Protein AF-A0AAV6YNU4-F1 (afdb_monomer_lite)

pLDDT: mean 83.57, std 13.43, range [49.12, 96.5]

Secondary structure (DSSP, 8-state):
-HHHHHH--SHHHHHHHHHHHHHHHHHHHHHHHHHHHHHHHHT-TTHHHHHHHHHHHHHHHHHHHH----------S-PPPHHHHHT-HHHHHH-

Structure (mmCIF, N/CA/C/O backbone):
data_AF-A0AAV6YNU4-F1
#
_entry.id   AF-A0AAV6YNU4-F1
#
loop_
_atom_site.group_PDB
_atom_site.id
_atom_site.type_symbol
_atom_site.label_atom_id
_atom_site.label_alt_id
_atom_site.label_comp_id
_atom_site.label_asym_id
_atom_site.label_entity_id
_atom_site.label_seq_id
_atom_site.pdbx_PDB_ins_code
_atom_site.Cartn_x
_atom_site.Cartn_y
_atom_site.Cartn_z
_atom_site.occupancy
_atom_site.B_iso_or_equiv
_atom_site.auth_seq_id
_atom_site.auth_comp_id
_atom_site.auth_asym_id
_atom_site.auth_atom_id
_atom_site.pdbx_PDB_model_num
ATOM 1 N N . MET A 1 1 ? -9.215 1.547 7.006 1.00 61.19 1 MET A N 1
ATOM 2 C CA . MET A 1 1 ? -9.569 1.437 8.440 1.00 61.19 1 MET A CA 1
ATOM 3 C C . MET A 1 1 ? -11.063 1.360 8.679 1.00 61.19 1 MET A C 1
ATOM 5 O O . MET A 1 1 ? -11.481 0.365 9.251 1.00 61.19 1 MET A O 1
ATOM 9 N N . GLY A 1 2 ? -11.866 2.313 8.189 1.00 72.94 2 GLY A 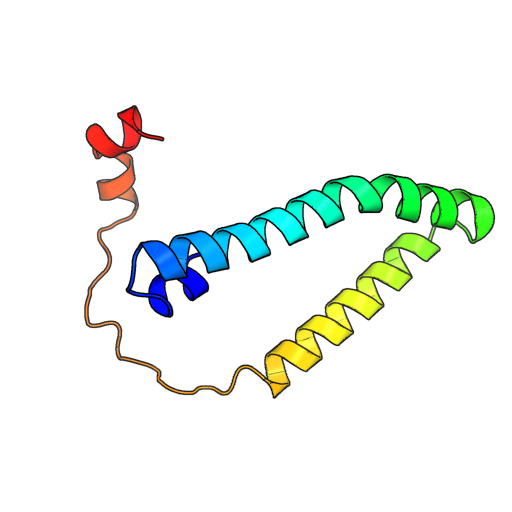N 1
ATOM 10 C CA . GLY A 1 2 ? -13.329 2.267 8.357 1.00 72.94 2 GLY A CA 1
ATOM 11 C C . GLY A 1 2 ? -13.972 0.954 7.892 1.00 72.94 2 GLY A C 1
ATOM 12 O O . GLY A 1 2 ? -14.748 0.375 8.635 1.00 72.94 2 GLY A O 1
ATOM 13 N N . MET A 1 3 ? -13.551 0.419 6.738 1.00 76.38 3 MET A N 1
ATOM 14 C CA . MET A 1 3 ? -14.077 -0.858 6.226 1.00 76.38 3 MET A CA 1
ATOM 15 C C . MET A 1 3 ? -13.718 -2.083 7.083 1.00 76.38 3 MET A C 1
ATOM 17 O O . MET A 1 3 ? -14.502 -3.016 7.158 1.00 76.38 3 MET A O 1
ATOM 21 N N . LEU A 1 4 ? -12.551 -2.103 7.740 1.00 77.19 4 LEU A N 1
ATOM 22 C CA . LEU A 1 4 ? -12.188 -3.208 8.640 1.00 77.19 4 LEU A CA 1
ATOM 23 C C . LEU A 1 4 ? -12.948 -3.085 9.962 1.00 77.19 4 LEU A C 1
ATOM 25 O O . LEU A 1 4 ? -13.480 -4.069 10.456 1.00 77.19 4 LEU A O 1
ATOM 29 N N . ALA A 1 5 ? -13.057 -1.867 10.496 1.00 75.44 5 ALA A N 1
ATOM 30 C CA . ALA A 1 5 ? -13.805 -1.603 11.720 1.00 75.44 5 ALA A CA 1
ATOM 31 C C . ALA A 1 5 ? -15.310 -1.886 11.577 1.00 75.44 5 ALA A C 1
ATOM 33 O O . ALA A 1 5 ? -15.942 -2.278 12.549 1.00 75.44 5 ALA A O 1
ATOM 34 N N . SER A 1 6 ? -15.886 -1.710 10.382 1.00 73.12 6 SER A N 1
ATOM 35 C CA . SER A 1 6 ? -17.297 -2.024 10.132 1.00 73.12 6 SER A CA 1
ATOM 36 C C . SER A 1 6 ? -17.564 -3.517 9.915 1.00 73.12 6 SER A C 1
ATOM 38 O O . SER A 1 6 ? -18.704 -3.947 10.051 1.00 73.12 6 SER A O 1
ATOM 40 N N . VAL A 1 7 ? -16.544 -4.296 9.537 1.00 77.56 7 VAL A N 1
ATOM 41 C CA . VAL A 1 7 ? -16.660 -5.748 9.310 1.00 77.56 7 VAL A CA 1
ATOM 42 C C . VAL A 1 7 ? -16.345 -6.541 10.581 1.00 77.56 7 VAL A C 1
ATOM 44 O O . VAL A 1 7 ? -17.055 -7.498 10.878 1.00 77.56 7 VAL A O 1
ATOM 47 N N . TYR A 1 8 ? -15.326 -6.136 11.343 1.00 78.19 8 TYR A N 1
ATOM 48 C CA . TYR A 1 8 ? -14.924 -6.788 12.592 1.00 78.19 8 TYR A CA 1
ATOM 49 C C . TYR A 1 8 ? -15.474 -6.013 13.792 1.00 78.19 8 TYR A C 1
ATOM 51 O O . TYR A 1 8 ? -14.933 -4.975 14.184 1.00 78.19 8 TYR A O 1
ATOM 59 N N . THR A 1 9 ? -16.574 -6.511 14.360 1.00 75.50 9 THR A N 1
ATOM 60 C CA . THR A 1 9 ? -17.232 -5.903 15.528 1.00 75.50 9 THR A CA 1
ATOM 61 C C . THR A 1 9 ? -16.558 -6.260 16.847 1.00 75.50 9 THR A C 1
ATOM 63 O O . THR A 1 9 ? -16.676 -5.497 17.800 1.00 75.50 9 THR A O 1
ATOM 66 N N . ASP A 1 10 ? -15.866 -7.399 16.903 1.00 86.25 10 ASP A N 1
ATOM 67 C CA . ASP A 1 10 ? -15.099 -7.809 18.075 1.00 86.25 10 ASP A CA 1
ATOM 68 C C . ASP A 1 10 ? -13.776 -7.033 18.165 1.00 86.25 10 ASP A C 1
ATOM 70 O O . ASP A 1 10 ? -13.073 -6.852 17.166 1.00 86.25 10 ASP A O 1
ATOM 74 N N . ASP A 1 11 ? -13.452 -6.539 19.360 1.00 82.94 11 ASP A N 1
ATOM 75 C CA . ASP A 1 11 ? -12.297 -5.667 19.581 1.00 82.94 11 ASP A CA 1
ATOM 76 C C . ASP A 1 11 ? -10.960 -6.393 19.355 1.00 82.94 11 ASP A C 1
ATOM 78 O O . ASP A 1 11 ? -10.019 -5.786 18.828 1.00 82.94 11 ASP A O 1
ATOM 82 N N . GLU A 1 12 ? -10.875 -7.679 19.705 1.00 85.88 12 GLU A N 1
ATOM 83 C CA . GLU A 1 12 ? -9.665 -8.489 19.551 1.00 85.88 12 GLU A CA 1
ATOM 84 C C . GLU A 1 12 ? -9.436 -8.839 18.073 1.00 85.88 12 GLU A C 1
ATOM 86 O O . GLU A 1 12 ? -8.350 -8.595 17.528 1.00 85.88 12 GLU A O 1
ATOM 91 N N . GLU A 1 13 ? -10.480 -9.304 17.379 1.00 85.75 13 GLU A N 1
ATOM 92 C CA . GLU A 1 13 ? -10.407 -9.593 15.940 1.00 85.75 13 GLU A CA 1
ATOM 93 C C . GLU A 1 13 ? -10.112 -8.334 15.114 1.00 85.75 13 GLU A C 1
ATOM 95 O O . GLU A 1 13 ? -9.291 -8.367 14.187 1.00 85.75 13 GLU A O 1
ATOM 100 N N . ARG A 1 14 ? -10.723 -7.197 15.474 1.00 87.06 14 ARG A N 1
ATOM 101 C CA . ARG A 1 14 ? -10.467 -5.906 14.824 1.00 87.06 14 ARG A CA 1
ATOM 102 C C . ARG A 1 14 ? -9.019 -5.470 15.009 1.00 87.06 14 ARG A C 1
ATOM 104 O O . ARG A 1 14 ? -8.403 -5.013 14.043 1.00 87.06 14 ARG A O 1
ATOM 111 N N . GLY A 1 15 ? -8.475 -5.614 16.219 1.00 87.44 15 GLY A N 1
ATOM 112 C CA . GLY A 1 15 ? -7.078 -5.308 16.519 1.00 87.44 15 GLY A CA 1
ATOM 113 C C . GLY A 1 15 ? -6.116 -6.127 15.658 1.00 87.44 15 GLY A C 1
ATOM 114 O O . GLY A 1 15 ? -5.209 -5.563 15.043 1.00 87.44 15 GLY A O 1
ATOM 115 N N . ASN A 1 16 ? -6.365 -7.432 15.528 1.00 89.88 16 ASN A N 1
ATOM 116 C CA . ASN A 1 16 ? -5.561 -8.310 14.680 1.00 89.88 16 ASN A CA 1
ATOM 117 C C . ASN A 1 16 ? -5.648 -7.924 13.190 1.00 89.88 16 ASN A C 1
ATOM 119 O O . ASN A 1 16 ? -4.623 -7.757 12.524 1.00 89.88 16 ASN A O 1
ATOM 123 N N . ALA A 1 17 ? -6.859 -7.701 12.669 1.00 87.94 17 ALA A N 1
ATOM 124 C CA . ALA A 1 17 ? -7.064 -7.304 11.276 1.00 87.94 17 ALA A CA 1
ATOM 125 C C . ALA A 1 17 ? -6.399 -5.953 10.950 1.00 87.94 17 ALA A C 1
ATOM 127 O O . ALA A 1 17 ? -5.745 -5.802 9.913 1.00 87.94 17 ALA A O 1
ATOM 128 N N . MET A 1 18 ? -6.516 -4.974 11.853 1.00 89.44 18 MET A N 1
ATOM 129 C CA . MET A 1 18 ? -5.812 -3.697 11.730 1.00 89.44 18 MET A CA 1
ATOM 130 C C . MET A 1 18 ? -4.296 -3.874 11.817 1.00 89.44 18 MET A C 1
ATOM 132 O O . MET A 1 18 ? -3.581 -3.232 11.050 1.00 89.44 18 MET A O 1
ATOM 136 N N . GLY A 1 19 ? -3.803 -4.756 12.689 1.00 91.56 19 GLY A N 1
ATOM 137 C CA . GLY A 1 19 ? -2.382 -5.079 12.817 1.00 91.56 19 GLY A CA 1
ATOM 138 C C . GLY A 1 19 ? -1.786 -5.620 11.518 1.00 91.56 19 GLY A C 1
ATOM 139 O O . GLY A 1 19 ? -0.736 -5.148 11.084 1.00 91.56 19 GLY A O 1
ATOM 140 N N . ILE A 1 20 ? -2.489 -6.529 10.838 1.00 93.56 20 ILE A N 1
ATOM 141 C CA . ILE A 1 20 ? -2.072 -7.054 9.528 1.00 93.56 20 ILE A CA 1
ATOM 142 C C . ILE A 1 20 ? -2.054 -5.936 8.477 1.00 93.56 20 ILE A C 1
ATOM 144 O O . ILE A 1 20 ? -1.071 -5.786 7.748 1.00 93.56 20 ILE A O 1
ATOM 148 N N . ALA A 1 21 ? -3.107 -5.117 8.418 1.00 92.19 21 ALA A N 1
ATOM 149 C CA . ALA A 1 21 ? -3.196 -4.019 7.456 1.00 92.19 21 ALA A CA 1
ATOM 150 C C . ALA A 1 21 ? -2.097 -2.958 7.671 1.00 92.19 21 ALA A C 1
ATOM 152 O O . ALA A 1 21 ? -1.442 -2.535 6.715 1.00 92.19 21 ALA A O 1
ATOM 153 N N . LEU A 1 22 ? -1.861 -2.552 8.922 1.00 92.94 22 LEU A N 1
ATOM 154 C CA . LEU A 1 22 ? -0.811 -1.596 9.292 1.00 92.94 22 LEU A CA 1
ATOM 155 C C . LEU A 1 22 ? 0.587 -2.175 9.082 1.00 92.94 22 LEU A C 1
ATOM 157 O O . LEU A 1 22 ? 1.466 -1.472 8.587 1.00 92.94 22 LEU A O 1
ATOM 161 N N . GLY A 1 23 ? 0.788 -3.453 9.409 1.00 95.50 23 GLY A N 1
ATOM 162 C CA . GLY A 1 23 ? 2.042 -4.158 9.159 1.00 95.50 23 GLY A CA 1
ATOM 163 C C . GLY A 1 23 ? 2.381 -4.195 7.669 1.00 95.50 23 GLY A C 1
ATOM 164 O O . GLY A 1 23 ? 3.506 -3.873 7.286 1.00 95.50 23 GLY A O 1
ATOM 165 N N . GLY A 1 24 ? 1.396 -4.491 6.816 1.00 94.31 24 GLY A N 1
ATOM 166 C CA . GLY A 1 24 ? 1.542 -4.424 5.360 1.00 94.31 24 GLY A CA 1
ATOM 167 C C . GLY A 1 24 ? 1.929 -3.028 4.864 1.00 94.31 24 GLY A C 1
ATOM 168 O O . GLY A 1 24 ? 2.857 -2.892 4.066 1.00 94.31 24 GLY A O 1
ATOM 169 N N . LEU A 1 25 ? 1.281 -1.982 5.386 1.00 93.88 25 LEU A N 1
ATOM 170 C CA . LEU A 1 25 ? 1.615 -0.594 5.058 1.00 93.88 25 LEU A CA 1
ATOM 171 C C . LEU A 1 25 ? 3.051 -0.242 5.469 1.00 93.88 25 LEU A C 1
ATOM 173 O O . LEU A 1 25 ? 3.797 0.316 4.665 1.00 93.88 25 LEU A O 1
ATOM 177 N N . ALA A 1 26 ? 3.460 -0.601 6.686 1.00 95.81 26 ALA A N 1
ATOM 178 C CA . ALA A 1 26 ? 4.813 -0.352 7.180 1.00 95.81 26 ALA A CA 1
ATOM 179 C C . ALA A 1 26 ? 5.873 -1.065 6.325 1.00 95.81 26 ALA A C 1
ATOM 181 O O . ALA A 1 26 ? 6.885 -0.461 5.963 1.00 95.81 26 ALA A O 1
ATOM 182 N N . MET A 1 27 ? 5.617 -2.318 5.934 1.00 96.12 27 MET A N 1
ATOM 183 C CA . MET A 1 27 ? 6.484 -3.043 5.002 1.00 96.12 27 MET A CA 1
ATOM 184 C C . MET A 1 27 ? 6.578 -2.339 3.645 1.00 96.12 27 MET A C 1
ATOM 186 O O . MET A 1 27 ? 7.676 -2.197 3.109 1.00 96.12 27 MET A O 1
ATOM 190 N N . GLY A 1 28 ? 5.459 -1.847 3.108 1.00 94.00 28 GLY A N 1
ATOM 191 C CA . GLY A 1 28 ? 5.445 -1.076 1.863 1.00 94.00 28 GLY A CA 1
ATOM 192 C C . GLY A 1 28 ? 6.289 0.199 1.944 1.00 94.00 28 GLY A C 1
ATOM 193 O O . GLY A 1 28 ? 7.070 0.476 1.036 1.00 94.00 28 GLY A O 1
ATOM 194 N N . VAL A 1 29 ? 6.198 0.941 3.051 1.00 95.69 29 VAL A N 1
ATOM 195 C CA . VAL A 1 29 ? 7.014 2.147 3.292 1.00 95.69 29 VAL A CA 1
ATOM 196 C C . VAL A 1 29 ? 8.503 1.813 3.404 1.00 95.69 29 VAL A C 1
ATOM 198 O O . VAL A 1 29 ? 9.334 2.576 2.918 1.00 95.69 29 VAL A O 1
ATOM 201 N N . LEU A 1 30 ? 8.851 0.674 4.005 1.00 96.50 30 LEU A N 1
ATOM 202 C CA . LEU A 1 30 ? 10.241 0.243 4.154 1.00 96.50 30 LEU A CA 1
ATOM 203 C C . LEU A 1 30 ? 10.857 -0.223 2.825 1.00 96.50 30 LEU A C 1
ATOM 205 O O . LEU A 1 30 ? 11.989 0.135 2.506 1.00 96.50 30 LEU A O 1
ATOM 209 N N . VAL A 1 31 ? 10.126 -1.032 2.055 1.00 95.06 31 VAL A N 1
ATOM 210 C CA . VAL A 1 31 ? 10.632 -1.674 0.827 1.00 95.06 31 VAL A CA 1
ATOM 211 C C . VAL A 1 31 ? 10.477 -0.775 -0.404 1.00 95.06 31 VAL A C 1
ATOM 213 O O . VAL A 1 31 ? 11.262 -0.881 -1.348 1.00 95.06 31 VAL A O 1
ATOM 216 N N . GLY A 1 32 ? 9.509 0.142 -0.390 1.00 94.38 32 GLY A N 1
ATOM 217 C CA . GLY A 1 32 ? 9.198 1.036 -1.505 1.00 94.38 32 GLY A CA 1
ATOM 218 C C . GLY A 1 32 ? 10.389 1.877 -1.982 1.00 94.38 32 GLY A C 1
ATOM 219 O O . GLY A 1 32 ? 10.720 1.801 -3.168 1.00 94.38 32 GLY A O 1
ATOM 220 N N . PRO A 1 33 ? 11.073 2.648 -1.110 1.00 94.56 33 PRO A N 1
ATOM 221 C CA . PRO A 1 33 ? 12.193 3.490 -1.524 1.00 94.56 33 PRO A CA 1
ATOM 222 C C . PRO A 1 33 ? 13.391 2.703 -2.078 1.00 94.56 33 PRO A C 1
ATOM 224 O O . PRO A 1 33 ? 13.864 3.074 -3.155 1.00 94.56 33 PRO A O 1
ATOM 227 N N . PRO A 1 34 ? 13.868 1.606 -1.449 1.00 95.31 34 PRO A N 1
ATOM 228 C CA . PRO A 1 34 ? 14.917 0.778 -2.044 1.00 95.31 34 PRO A CA 1
ATOM 229 C C . PRO A 1 34 ? 14.520 0.205 -3.409 1.00 95.31 34 PRO A C 1
ATOM 231 O O . PRO A 1 34 ? 15.285 0.313 -4.366 1.00 95.31 34 PRO A O 1
ATOM 234 N N . PHE A 1 35 ? 13.308 -0.349 -3.525 1.00 93.56 35 PHE A N 1
ATOM 235 C CA . PHE A 1 35 ? 12.814 -0.930 -4.773 1.00 93.56 35 PHE A CA 1
ATOM 236 C C . PHE A 1 35 ? 12.715 0.112 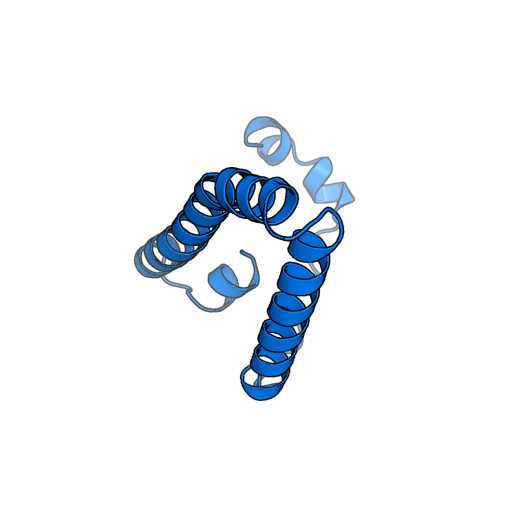-5.894 1.00 93.56 35 PHE A C 1
ATOM 238 O O . PHE A 1 35 ? 13.241 -0.093 -6.988 1.00 93.56 35 PHE A O 1
ATOM 245 N N . GLY A 1 36 ? 12.093 1.259 -5.610 1.00 93.38 36 GLY A N 1
ATOM 246 C CA . GLY A 1 36 ? 11.965 2.354 -6.566 1.00 93.38 36 GLY A CA 1
ATOM 247 C C . GLY A 1 36 ? 13.320 2.927 -6.983 1.00 93.38 36 GLY A C 1
ATOM 248 O O . GLY A 1 36 ? 13.506 3.229 -8.160 1.00 93.38 36 GLY A O 1
ATOM 249 N N . SER A 1 37 ? 14.280 3.009 -6.057 1.00 92.69 37 SER A N 1
ATOM 250 C CA . SER A 1 37 ? 15.629 3.514 -6.348 1.00 92.69 37 SER A CA 1
ATOM 251 C C . SER A 1 37 ? 16.407 2.570 -7.265 1.00 92.69 37 SER A C 1
ATOM 253 O O . SER A 1 37 ? 17.001 3.021 -8.240 1.00 92.69 37 SER A O 1
ATOM 255 N N . ILE A 1 38 ? 16.357 1.258 -7.010 1.00 95.56 38 ILE A N 1
ATOM 256 C CA . ILE A 1 38 ? 17.003 0.249 -7.866 1.00 95.56 38 ILE A CA 1
ATOM 257 C C . ILE A 1 38 ? 16.376 0.261 -9.267 1.00 95.56 38 ILE A C 1
ATOM 259 O O . ILE A 1 38 ? 17.095 0.279 -10.264 1.00 95.56 38 ILE A O 1
ATOM 263 N N . LEU A 1 39 ? 15.045 0.305 -9.376 1.00 93.50 39 LEU A N 1
ATOM 264 C CA . LEU A 1 39 ? 14.385 0.388 -10.685 1.00 93.50 39 LEU A CA 1
ATOM 265 C C . LEU A 1 39 ? 14.764 1.664 -11.440 1.00 93.50 39 LEU A C 1
ATOM 267 O O . LEU A 1 39 ? 15.010 1.612 -12.645 1.00 93.50 39 LEU A O 1
ATOM 271 N N . TYR A 1 40 ? 14.821 2.793 -10.736 1.00 92.50 40 TYR A N 1
ATOM 272 C CA . TYR A 1 40 ? 15.209 4.068 -11.321 1.00 92.50 40 TYR A CA 1
ATOM 273 C C . TYR A 1 40 ? 16.632 4.022 -11.894 1.00 92.50 40 TYR A C 1
ATOM 275 O O . TYR A 1 40 ? 16.839 4.461 -13.027 1.00 92.50 40 TYR A O 1
ATOM 283 N N . GLU A 1 41 ? 17.584 3.467 -11.138 1.00 93.44 41 GLU A N 1
ATOM 284 C CA . GLU A 1 41 ? 19.006 3.442 -11.500 1.00 93.44 41 GLU A CA 1
ATOM 285 C C . GLU A 1 41 ? 19.315 2.431 -12.615 1.00 93.44 41 GLU A C 1
ATOM 287 O O . GLU A 1 41 ? 20.035 2.747 -13.560 1.00 93.44 41 GLU A O 1
ATOM 292 N N . PHE A 1 42 ? 18.755 1.219 -12.536 1.00 92.38 42 PHE A N 1
ATOM 293 C CA . PHE A 1 42 ? 19.132 0.115 -13.429 1.00 92.38 42 PHE A CA 1
ATOM 294 C C . PHE A 1 42 ? 18.222 -0.059 -14.649 1.00 92.38 42 PHE A C 1
ATOM 296 O O . PHE A 1 42 ? 18.670 -0.574 -15.672 1.00 92.38 42 PHE A O 1
ATOM 303 N N . VAL A 1 43 ? 16.948 0.332 -14.558 1.00 91.12 43 VAL A N 1
ATOM 304 C CA . VAL A 1 43 ? 15.959 0.141 -15.640 1.00 91.12 43 VAL A CA 1
ATOM 305 C C . VAL A 1 4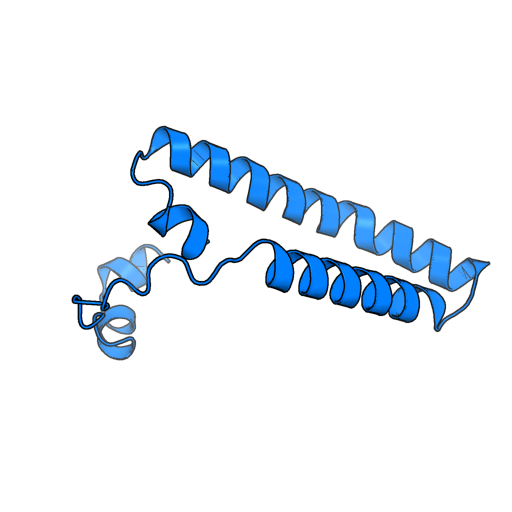3 ? 15.595 1.474 -16.288 1.00 91.12 43 VAL A C 1
ATOM 307 O O . VAL A 1 43 ? 15.358 1.544 -17.494 1.00 91.12 43 VAL A O 1
ATOM 310 N N . GLY A 1 44 ? 15.590 2.547 -15.498 1.00 91.69 44 GLY A N 1
ATOM 311 C CA . GLY A 1 44 ? 15.416 3.913 -15.963 1.00 91.69 44 GLY A CA 1
ATOM 312 C C . GLY A 1 44 ? 14.322 4.667 -15.216 1.00 91.69 44 GLY A C 1
ATOM 313 O O . GLY A 1 44 ? 13.502 4.112 -14.485 1.00 91.69 44 GLY A O 1
ATOM 314 N N . LYS A 1 45 ? 14.280 5.979 -15.451 1.00 91.06 45 LYS A N 1
ATOM 315 C CA . LYS A 1 45 ? 13.489 6.930 -14.655 1.00 91.06 45 LYS A CA 1
ATOM 316 C C . LYS A 1 45 ? 11.986 6.659 -14.647 1.00 91.06 45 LYS A C 1
ATOM 318 O O . LYS A 1 45 ? 11.310 6.958 -13.669 1.00 91.06 45 LYS A O 1
ATOM 323 N N . THR A 1 46 ? 11.458 6.123 -15.742 1.00 93.94 46 THR A N 1
ATOM 324 C CA . THR A 1 46 ? 10.026 5.842 -15.913 1.00 93.94 46 THR A CA 1
ATOM 325 C C . THR A 1 46 ? 9.606 4.495 -15.326 1.00 93.94 46 THR A C 1
ATOM 327 O O . THR A 1 46 ? 8.417 4.288 -15.085 1.00 93.94 46 THR A O 1
ATOM 330 N N . ALA A 1 47 ? 10.552 3.587 -15.064 1.00 94.50 47 ALA A N 1
ATOM 331 C CA . ALA A 1 47 ? 10.260 2.216 -14.659 1.00 94.50 47 ALA A CA 1
ATOM 332 C C . ALA A 1 47 ? 9.499 2.105 -13.322 1.00 94.50 47 ALA A C 1
ATOM 334 O O . ALA A 1 47 ? 8.504 1.377 -13.293 1.00 94.50 47 ALA A O 1
ATOM 335 N N . PRO A 1 48 ? 9.855 2.842 -12.245 1.00 93.69 48 PRO A N 1
ATOM 336 C CA . PRO A 1 48 ? 9.108 2.774 -10.988 1.00 93.69 48 PRO A CA 1
ATOM 337 C C . PRO A 1 48 ? 7.630 3.140 -11.167 1.00 93.69 48 PRO A C 1
ATOM 339 O O . PRO A 1 48 ? 6.751 2.472 -10.632 1.00 93.69 48 PRO A O 1
ATOM 342 N N . PHE A 1 49 ? 7.341 4.162 -11.977 1.00 94.06 49 PHE A N 1
ATOM 343 C CA . PHE A 1 49 ? 5.977 4.639 -12.208 1.00 94.06 49 PHE A CA 1
ATOM 344 C C . PHE A 1 49 ? 5.136 3.649 -13.009 1.00 94.06 49 PHE A C 1
ATOM 346 O O . PHE A 1 49 ? 3.973 3.438 -12.678 1.00 94.06 49 PHE A O 1
ATOM 353 N N . LEU A 1 50 ? 5.711 3.018 -14.038 1.00 95.56 50 LEU A N 1
ATOM 354 C CA . LEU A 1 50 ? 5.003 2.006 -14.825 1.00 95.56 50 LEU A CA 1
ATOM 355 C C . LEU A 1 50 ? 4.674 0.769 -13.988 1.00 95.56 50 LEU A C 1
ATOM 357 O O . LEU A 1 50 ? 3.563 0.251 -14.080 1.00 95.56 50 LEU A O 1
ATOM 361 N N . VAL A 1 51 ? 5.601 0.330 -13.134 1.00 94.94 51 VAL A N 1
ATOM 362 C CA . VAL A 1 51 ? 5.347 -0.787 -12.217 1.00 94.94 51 VAL A CA 1
ATOM 363 C C . VAL A 1 51 ? 4.233 -0.436 -11.235 1.00 94.94 51 VAL A C 1
ATOM 365 O O . VAL A 1 51 ? 3.300 -1.221 -11.081 1.00 94.94 51 VAL A O 1
ATOM 368 N N . LEU A 1 52 ? 4.268 0.758 -10.633 1.00 94.25 52 LEU A N 1
ATOM 369 C CA . LEU A 1 52 ? 3.189 1.221 -9.756 1.00 94.25 52 LEU A CA 1
ATOM 370 C C . LEU A 1 52 ? 1.843 1.300 -10.490 1.00 94.25 52 LEU A C 1
ATOM 372 O O . LEU A 1 52 ? 0.835 0.863 -9.945 1.00 94.25 52 LEU A O 1
ATOM 376 N N . ALA A 1 53 ? 1.818 1.797 -11.729 1.00 95.69 53 ALA A N 1
ATOM 377 C CA . ALA A 1 53 ? 0.594 1.880 -12.525 1.00 95.69 53 ALA A CA 1
ATOM 378 C C . ALA A 1 53 ? -0.016 0.495 -12.787 1.00 95.69 53 ALA A C 1
ATOM 380 O O . ALA A 1 53 ? -1.219 0.312 -12.611 1.00 95.69 53 ALA A O 1
ATOM 381 N N . VAL A 1 54 ? 0.806 -0.492 -13.156 1.00 96.50 54 VAL A N 1
ATOM 382 C CA . VAL A 1 54 ? 0.344 -1.872 -13.371 1.00 96.50 54 VAL A CA 1
ATOM 383 C C . VAL A 1 54 ? -0.149 -2.499 -12.066 1.00 96.50 54 VAL A C 1
ATOM 385 O O . VAL A 1 54 ? -1.208 -3.123 -12.064 1.00 96.50 54 VAL A O 1
ATOM 388 N N . LEU A 1 55 ? 0.569 -2.303 -10.955 1.00 94.88 55 LEU A N 1
ATOM 389 C CA . LEU A 1 55 ?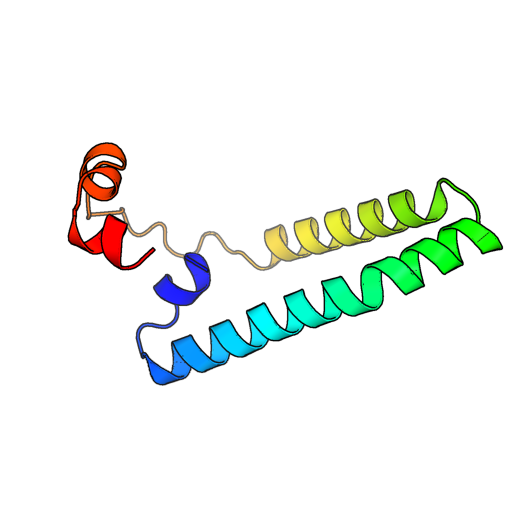 0.165 -2.822 -9.645 1.00 94.88 55 LEU A CA 1
ATOM 390 C C . LEU A 1 55 ? -1.175 -2.237 -9.185 1.00 94.88 55 LEU A C 1
ATOM 392 O O . LEU A 1 55 ? -2.043 -2.991 -8.757 1.00 94.88 55 LEU A O 1
ATOM 396 N N . VAL A 1 56 ? -1.371 -0.922 -9.321 1.00 94.56 56 VAL A N 1
ATOM 397 C CA . VAL A 1 56 ? -2.627 -0.251 -8.943 1.00 94.56 56 VAL A CA 1
ATOM 398 C C . VAL A 1 56 ? -3.780 -0.665 -9.856 1.00 94.56 56 VAL A C 1
ATOM 400 O O . VAL A 1 56 ? -4.886 -0.886 -9.371 1.00 94.56 56 VAL A O 1
ATOM 403 N N . LEU A 1 57 ? -3.547 -0.808 -11.165 1.00 96.44 57 LEU A N 1
ATOM 404 C CA . LEU A 1 57 ? -4.577 -1.305 -12.083 1.00 96.44 57 LEU A CA 1
ATOM 405 C C . LEU A 1 57 ? -4.990 -2.739 -11.748 1.00 96.44 57 LEU A C 1
ATOM 407 O O . LEU A 1 57 ? -6.178 -3.056 -11.771 1.00 96.44 57 LEU A O 1
ATOM 411 N N . PHE A 1 58 ? -4.023 -3.596 -11.427 1.00 96.12 58 PHE A N 1
ATOM 412 C CA . PHE A 1 58 ? -4.290 -4.974 -11.037 1.00 96.12 58 PHE A CA 1
ATOM 413 C C . PHE A 1 58 ? -5.046 -5.055 -9.705 1.00 96.12 58 PHE A C 1
ATOM 415 O O . PHE A 1 58 ? -6.060 -5.745 -9.628 1.00 96.12 58 PHE A O 1
ATOM 422 N N . ASP A 1 59 ? -4.607 -4.314 -8.687 1.00 93.50 59 ASP A N 1
ATOM 423 C CA . ASP A 1 59 ? -5.291 -4.233 -7.394 1.00 93.50 59 ASP A CA 1
ATOM 424 C C . ASP A 1 59 ? -6.717 -3.681 -7.540 1.00 93.50 59 ASP A C 1
ATOM 426 O O . ASP A 1 59 ? -7.664 -4.275 -7.034 1.00 93.50 59 ASP A O 1
ATOM 430 N N . GLY A 1 60 ? -6.904 -2.614 -8.322 1.00 92.44 60 GLY A N 1
ATOM 431 C CA . GLY A 1 60 ? -8.224 -2.060 -8.622 1.00 92.44 60 GLY A CA 1
ATOM 432 C C . GLY A 1 60 ? -9.135 -3.055 -9.346 1.00 92.44 60 GLY A C 1
ATOM 433 O O . GLY A 1 60 ? -10.316 -3.165 -9.017 1.00 92.44 60 GLY A O 1
ATOM 434 N N . ALA A 1 61 ? -8.598 -3.830 -10.293 1.00 94.06 61 ALA A N 1
ATOM 435 C CA . ALA A 1 61 ? -9.353 -4.890 -10.954 1.00 94.06 61 ALA A CA 1
ATOM 436 C C . ALA A 1 61 ? -9.757 -5.990 -9.962 1.00 94.06 61 ALA A C 1
ATOM 438 O O . ALA A 1 61 ? -10.926 -6.371 -9.921 1.00 94.06 61 ALA A O 1
ATOM 439 N N . LEU A 1 62 ? -8.827 -6.465 -9.127 1.00 91.88 62 LEU A N 1
ATOM 440 C CA . LEU A 1 62 ? -9.126 -7.438 -8.074 1.00 91.88 62 LEU A CA 1
ATOM 441 C C . LEU A 1 62 ? -10.191 -6.916 -7.110 1.00 91.88 62 LEU A C 1
ATOM 443 O O . LEU A 1 62 ? -11.137 -7.638 -6.807 1.00 91.88 62 LEU A O 1
ATOM 447 N N . GLN A 1 63 ? -10.077 -5.661 -6.678 1.00 89.06 63 GLN A N 1
ATOM 448 C CA . GLN A 1 63 ? -11.076 -4.997 -5.850 1.00 89.06 63 GLN A CA 1
ATOM 449 C C . GLN A 1 63 ? -12.450 -5.012 -6.529 1.00 89.06 63 GLN A C 1
ATOM 451 O O . GLN A 1 63 ? -13.411 -5.425 -5.893 1.00 89.06 63 GLN A O 1
ATOM 456 N N . LEU A 1 64 ? -12.558 -4.675 -7.817 1.00 87.44 64 LEU A N 1
ATOM 457 C CA . LEU A 1 64 ? -13.832 -4.721 -8.548 1.00 87.44 64 LEU A CA 1
ATOM 458 C C . LEU A 1 64 ? -14.428 -6.133 -8.664 1.00 87.44 64 LEU A C 1
ATOM 460 O O . LEU A 1 64 ? -15.648 -6.281 -8.637 1.00 87.44 64 LEU A O 1
ATOM 464 N N . PHE A 1 65 ? -13.595 -7.169 -8.797 1.00 86.75 65 PHE A N 1
ATOM 465 C CA . PHE A 1 65 ? -14.070 -8.556 -8.875 1.00 86.75 65 PHE A CA 1
ATOM 466 C C . PHE A 1 65 ? -14.435 -9.148 -7.506 1.00 86.75 65 PHE A C 1
ATOM 468 O O . PHE A 1 65 ? -15.356 -9.963 -7.422 1.00 86.75 65 PHE A O 1
ATOM 475 N N . ILE A 1 66 ? -13.714 -8.773 -6.444 1.00 84.38 66 ILE A N 1
ATOM 476 C CA . ILE A 1 66 ? -13.854 -9.349 -5.096 1.00 84.38 66 ILE A CA 1
ATOM 477 C C . ILE A 1 66 ? -14.875 -8.580 -4.257 1.00 84.38 66 ILE A C 1
ATOM 479 O O . ILE A 1 66 ? -15.658 -9.202 -3.535 1.00 84.38 66 ILE A O 1
ATOM 483 N N . LEU A 1 67 ? -14.888 -7.246 -4.339 1.00 73.81 67 LEU A N 1
ATOM 484 C CA . LEU A 1 67 ? -15.891 -6.409 -3.683 1.00 73.81 67 LEU A CA 1
ATOM 485 C C . LEU A 1 67 ? -17.211 -6.565 -4.437 1.00 73.81 67 LEU A C 1
ATOM 487 O O . LEU A 1 67 ? -17.616 -5.728 -5.241 1.00 73.81 67 LEU A O 1
ATOM 491 N N . GLN A 1 68 ? -17.908 -7.665 -4.167 1.00 63.94 68 GLN A N 1
ATOM 492 C CA . GLN A 1 68 ? -19.319 -7.761 -4.496 1.00 63.94 68 GLN A CA 1
ATOM 493 C C . GLN A 1 68 ? -20.054 -6.613 -3.788 1.00 63.94 68 GLN A C 1
ATOM 495 O O . GLN A 1 68 ? -19.753 -6.337 -2.622 1.00 63.94 68 GLN A O 1
ATOM 500 N N . PRO A 1 69 ? -21.049 -5.972 -4.425 1.00 59.97 69 PRO A N 1
ATOM 501 C CA . PRO A 1 69 ? -21.925 -4.998 -3.780 1.00 59.97 69 PRO A CA 1
ATOM 502 C C . PRO A 1 69 ? -22.887 -5.727 -2.827 1.00 59.97 69 PRO A C 1
ATOM 504 O O . PRO A 1 69 ? -24.105 -5.714 -2.988 1.00 59.97 69 PRO A O 1
ATOM 507 N N . SER A 1 70 ? -22.345 -6.439 -1.845 1.00 56.03 70 SER A N 1
ATOM 508 C CA . SER A 1 70 ? -23.105 -7.224 -0.889 1.00 56.03 70 SER A CA 1
ATOM 509 C C . SER A 1 70 ? -23.322 -6.381 0.356 1.00 56.03 70 SER A C 1
ATOM 511 O O . SER A 1 70 ? -22.434 -6.211 1.185 1.00 56.03 70 SER A O 1
ATOM 513 N N . ARG A 1 71 ? -24.566 -5.898 0.454 1.00 50.84 71 ARG A N 1
ATOM 514 C CA . ARG A 1 71 ? -25.169 -5.100 1.530 1.00 50.84 71 ARG A CA 1
ATOM 515 C C . ARG A 1 71 ? -24.778 -3.627 1.528 1.00 50.84 71 ARG A C 1
ATOM 517 O O . ARG A 1 71 ? -24.069 -3.146 2.404 1.00 50.84 71 ARG A O 1
ATOM 524 N N . VAL A 1 72 ? -25.437 -2.885 0.636 1.00 51.16 72 VAL A N 1
ATOM 525 C CA . VAL A 1 72 ? -25.921 -1.541 0.976 1.00 51.16 72 VAL A CA 1
ATOM 526 C C . VAL A 1 72 ? -26.850 -1.704 2.187 1.00 51.16 72 VAL A C 1
ATOM 528 O O . VAL A 1 72 ? -28.056 -1.891 2.043 1.00 51.16 72 VAL A O 1
ATOM 531 N N . GLN A 1 73 ? -26.287 -1.760 3.394 1.00 52.84 73 GLN A N 1
ATOM 532 C CA . GLN A 1 73 ? -27.063 -1.464 4.588 1.00 52.84 73 GLN A CA 1
ATOM 533 C C . GLN A 1 73 ? -27.419 0.015 4.454 1.00 52.84 73 GLN A C 1
ATOM 535 O O . GLN A 1 73 ? -26.499 0.822 4.315 1.00 52.84 73 GLN A O 1
ATOM 540 N N . PRO A 1 74 ? -28.710 0.385 4.405 1.00 49.12 74 PRO A N 1
ATOM 541 C CA . PRO A 1 74 ? -29.071 1.787 4.485 1.00 49.12 74 PRO A CA 1
ATOM 542 C C . PRO A 1 74 ? -28.432 2.318 5.765 1.00 49.12 74 PRO A C 1
ATOM 544 O O . PRO A 1 74 ? -28.691 1.793 6.847 1.00 49.12 74 PRO A O 1
ATOM 547 N N . GLU A 1 75 ? -27.521 3.276 5.612 1.00 56.53 75 GLU A N 1
ATOM 548 C CA . GLU A 1 75 ? -26.819 3.937 6.704 1.00 56.53 75 GLU A CA 1
ATOM 549 C C . GLU A 1 75 ? -27.886 4.638 7.558 1.00 56.53 75 GLU A C 1
ATOM 551 O O . GLU A 1 75 ? -28.291 5.766 7.297 1.00 56.53 75 GLU A O 1
ATOM 556 N N . SER A 1 76 ? -28.449 3.921 8.533 1.00 51.19 76 SER A N 1
ATOM 557 C CA . SER A 1 76 ? -29.533 4.419 9.388 1.00 51.19 76 SER A CA 1
ATOM 558 C C . SER A 1 76 ? -29.019 5.380 10.459 1.00 51.19 76 SER A C 1
ATOM 560 O O . SER A 1 76 ? -29.784 5.837 11.304 1.00 51.19 76 SER A O 1
ATOM 562 N N . GLN A 1 77 ? -27.715 5.644 10.462 1.00 55.44 77 GLN A N 1
ATOM 563 C CA . GLN A 1 77 ? -27.060 6.567 11.363 1.00 55.44 77 GLN A CA 1
ATOM 564 C C . GLN A 1 77 ? -26.658 7.769 10.525 1.00 55.44 77 GLN A C 1
ATOM 566 O O . GLN A 1 77 ? -25.668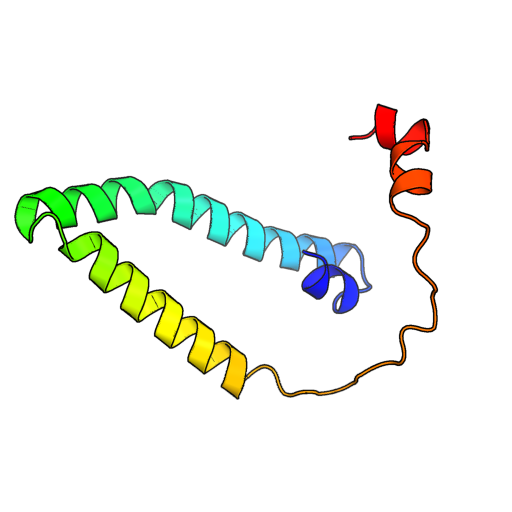 7.731 9.809 1.00 55.44 77 GLN A O 1
ATOM 571 N N . THR A 1 78 ? -27.438 8.845 10.594 1.00 57.66 78 THR A N 1
ATOM 572 C CA . THR A 1 78 ? -26.953 10.165 10.190 1.00 57.66 78 THR A CA 1
ATOM 573 C C . THR A 1 78 ? -25.680 10.436 10.985 1.00 57.66 78 THR A C 1
ATOM 575 O O . THR A 1 78 ? -25.765 10.734 12.179 1.00 57.66 78 THR A O 1
ATOM 578 N N . GLY A 1 79 ? -24.513 10.253 10.362 1.00 62.69 79 GLY A N 1
ATOM 579 C CA . GLY A 1 79 ? -23.229 10.495 11.006 1.00 62.69 79 GLY A CA 1
ATOM 580 C C . GLY A 1 79 ? -23.202 11.887 11.635 1.00 62.69 79 GLY A C 1
ATOM 581 O O . GLY A 1 79 ? -23.707 12.857 11.062 1.00 62.69 79 GLY A O 1
ATOM 582 N N . THR A 1 80 ? -22.643 11.992 12.840 1.00 72.19 80 THR A N 1
ATOM 583 C CA . THR A 1 80 ? -22.452 13.280 13.512 1.00 72.19 80 THR A CA 1
ATOM 584 C C . THR A 1 80 ? -21.678 14.217 12.585 1.00 72.19 80 THR A C 1
ATOM 586 O O . THR A 1 80 ? -20.662 13.828 12.011 1.00 72.19 80 THR A O 1
ATOM 589 N N . SER A 1 81 ? -22.158 15.453 12.418 1.00 80.44 81 SER A N 1
ATOM 590 C CA . SER A 1 81 ? -21.521 16.439 11.536 1.00 80.44 81 SER A CA 1
ATOM 591 C C . SER A 1 81 ? -20.027 16.577 11.846 1.00 80.44 81 SER A C 1
ATOM 593 O O . SER A 1 81 ? -19.646 16.721 13.010 1.00 80.44 81 SER A O 1
ATOM 595 N N . LEU A 1 82 ? -19.179 16.582 10.808 1.00 80.88 82 LEU A N 1
ATOM 596 C CA . LEU A 1 82 ? -17.721 16.723 10.942 1.00 80.88 82 LEU A CA 1
ATOM 597 C C . LEU A 1 82 ? -17.334 17.973 11.745 1.00 80.88 82 LEU A C 1
ATOM 599 O O . LEU A 1 82 ? -16.397 17.935 12.535 1.00 80.88 82 LEU A O 1
ATOM 603 N N . PHE A 1 83 ? -18.094 19.064 11.599 1.00 81.31 83 PHE A N 1
ATOM 604 C CA . PHE A 1 83 ? -17.896 20.288 12.380 1.00 81.31 83 PHE A CA 1
ATOM 605 C C . PHE A 1 83 ? -18.200 20.111 13.870 1.00 81.31 83 PHE A C 1
ATOM 607 O O . PHE A 1 83 ? -17.601 20.796 14.694 1.00 81.31 83 PHE A O 1
ATOM 614 N N . THR A 1 84 ? -19.127 19.219 14.218 1.00 82.06 84 THR A N 1
ATOM 615 C CA . THR A 1 84 ? -19.448 18.889 15.609 1.00 82.06 84 THR A CA 1
ATOM 616 C C . THR A 1 84 ? -18.349 18.024 16.218 1.00 82.06 84 THR A C 1
ATOM 618 O O . THR A 1 84 ? -17.897 18.333 17.312 1.00 82.06 84 THR A O 1
ATOM 621 N N . LEU A 1 85 ? -17.855 17.018 15.487 1.00 84.06 85 LEU A N 1
ATOM 622 C CA . LEU A 1 85 ? -16.716 16.186 15.907 1.00 84.06 85 LEU A CA 1
ATOM 623 C C . LEU A 1 85 ? -15.434 17.017 16.091 1.00 84.06 85 LEU A C 1
ATOM 625 O O . LEU A 1 85 ? -14.748 16.882 17.095 1.00 84.06 85 LEU A O 1
ATOM 629 N N . LEU A 1 86 ? -15.140 17.934 15.164 1.00 82.31 86 LEU A N 1
ATOM 630 C CA . LEU A 1 86 ? -13.986 18.841 15.259 1.00 82.31 86 LEU A CA 1
ATOM 631 C C . LEU A 1 86 ? -14.074 19.833 16.423 1.00 82.31 86 LEU A C 1
ATOM 633 O O . LEU A 1 86 ? -13.057 20.388 16.822 1.00 82.31 86 LEU A O 1
ATOM 637 N N . ARG A 1 87 ? -15.280 20.105 16.929 1.00 84.25 87 ARG A N 1
ATOM 638 C CA . ARG A 1 87 ? -15.512 20.970 18.094 1.00 84.25 87 ARG A CA 1
ATOM 639 C C . ARG A 1 87 ? -15.623 20.189 19.397 1.00 84.25 87 ARG A C 1
ATOM 641 O O . ARG A 1 87 ? -15.778 20.817 20.442 1.00 84.25 87 ARG A O 1
ATOM 648 N N . ASP A 1 88 ? -15.571 18.862 19.344 1.00 85.50 88 ASP A N 1
ATOM 649 C CA . ASP A 1 88 ? -15.643 18.032 20.532 1.00 85.50 88 ASP A CA 1
ATOM 650 C C . ASP A 1 88 ? -14.311 18.129 21.301 1.00 85.50 88 ASP A C 1
ATOM 652 O O . ASP A 1 88 ? -13.268 17.709 20.788 1.00 85.50 88 ASP A O 1
ATOM 656 N N . PRO A 1 89 ? -14.311 18.684 22.526 1.00 81.00 89 PRO A N 1
ATOM 657 C CA . PRO A 1 89 ? -13.095 18.852 23.310 1.00 81.00 89 PRO A CA 1
ATOM 658 C C . PRO A 1 89 ? -12.425 17.518 23.652 1.00 81.00 89 PRO A C 1
ATOM 660 O O . PRO A 1 89 ? -11.204 17.484 23.770 1.00 81.00 89 PRO A O 1
ATOM 663 N N . TYR A 1 90 ? -13.170 16.414 23.762 1.00 79.44 90 TYR A N 1
ATOM 664 C CA . TYR A 1 90 ? -12.571 15.101 24.012 1.00 79.44 90 TYR A CA 1
ATOM 665 C C . TYR A 1 90 ? -11.822 14.569 22.791 1.00 79.44 90 TYR A C 1
ATOM 667 O O . TYR A 1 90 ? -10.764 13.964 22.947 1.00 79.44 90 TYR A O 1
ATOM 675 N N . ILE A 1 91 ? -12.321 14.839 21.582 1.00 81.38 91 ILE A N 1
ATOM 676 C CA . ILE A 1 91 ? -11.634 14.464 20.339 1.00 81.38 91 ILE A CA 1
ATOM 677 C C . ILE A 1 91 ? -10.385 15.321 20.149 1.00 81.38 91 ILE A C 1
ATOM 679 O O . ILE A 1 91 ? -9.338 14.787 19.808 1.00 81.38 91 ILE A O 1
ATOM 683 N N . ILE A 1 92 ? -10.464 16.624 20.432 1.00 79.88 92 ILE A N 1
ATOM 684 C CA . ILE A 1 92 ? -9.312 17.535 20.330 1.00 79.88 92 ILE A CA 1
ATOM 685 C C . ILE A 1 92 ? -8.185 17.143 21.299 1.00 79.88 92 ILE A C 1
ATOM 687 O O . ILE A 1 92 ? -7.019 17.357 20.992 1.00 79.88 92 ILE A O 1
ATOM 691 N N . ILE A 1 93 ? -8.516 16.597 22.472 1.00 82.31 93 ILE A N 1
ATOM 692 C CA . ILE A 1 93 ? -7.518 16.189 23.474 1.00 82.31 93 ILE A CA 1
ATOM 693 C C . ILE A 1 93 ? -6.929 14.800 23.165 1.00 82.31 93 ILE A C 1
ATOM 695 O O . ILE A 1 93 ? -5.796 14.525 23.556 1.00 82.31 93 ILE A O 1
ATOM 699 N N . ALA A 1 94 ? -7.689 13.919 22.508 1.00 69.81 94 ALA A N 1
ATOM 700 C CA . ALA A 1 94 ? -7.285 12.538 22.230 1.00 69.81 94 ALA A CA 1
ATOM 701 C C . ALA A 1 94 ? -6.628 12.324 20.851 1.00 69.81 94 ALA A C 1
ATOM 703 O O . ALA A 1 94 ? -5.982 11.291 20.661 1.00 69.81 94 ALA A O 1
ATOM 704 N N . ALA A 1 95 ? -6.827 13.247 19.903 1.00 54.41 95 ALA A N 1
ATOM 705 C CA . ALA A 1 95 ? -6.206 13.246 18.574 1.00 54.41 95 ALA A CA 1
ATOM 706 C C . ALA A 1 95 ? -4.805 13.874 18.594 1.00 54.41 95 ALA A C 1
ATOM 708 O O . ALA A 1 95 ? -3.933 13.345 17.866 1.00 54.41 95 ALA A O 1
#

Radius of gyration: 19.25 Å; chains: 1; bounding box: 49×31×40 Å

Foldseek 3Di:
DVVLCVVDVDPVSSVVVVVVVVVVVVVCVVVVVVVQVCCCVPVHNCRSVVVVVVVVVVVVVVCVVVPDVPDPPPCPDPPDDPVVCVPPVVNVVVD

Organism: Engystomops pustulosus (NCBI:txid76066)

InterPro domains:
  IPR011701 Major facilitator superfamily [PF07690] (3-89)
  IPR020846 Major facilitator superfamily domain [PS50850] (1-95)
  IPR036259 MFS transporter superfamily [G3DSA:1.20.1250.20] (1-95)
  IPR036259 MFS tran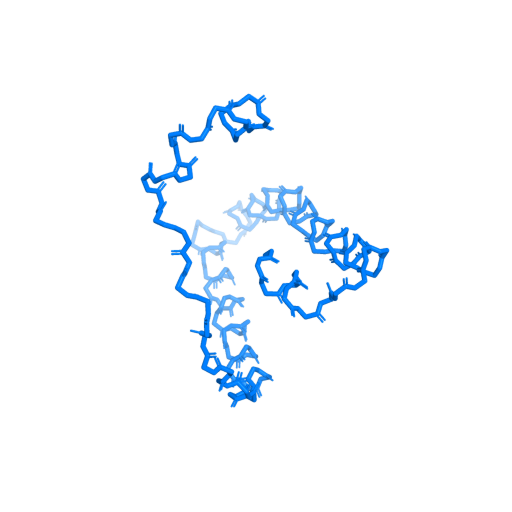sporter superfamily [SSF103473] (4-94)
  IPR050930 Major Facilitator Superfamily Vesicular Transporter [PTHR23506] (1-95)

Sequence (95 aa):
MGMLASVYTDDEERGNAMGIALGGLAMGVLVGPPFGSILYEFVGKTAPFLVLAVLVLFDGALQLFILQPSRVQPESQTGTSLFTLLRDPYIIIAA